Protein AF-A0A9P0H075-F1 (afdb_monomer)

Radius of gyration: 16.38 Å; Cα contacts (8 Å, |Δi|>4): 91; chains: 1; bounding box: 52×28×56 Å

pLDDT: mean 77.34, std 14.98, range [38.88, 90.94]

Nearest PDB structures (foldseek):
  2kmd-assembly1_A  TM=8.744E-01  e=1.069E-08  Mus musculus
  2jv3-assembly1_A  TM=8.690E-01  e=9.574E-09  Mus musculus
  4mhv-assembly1_A  TM=9.309E-01  e=1.032E-06  Homo sapiens
  1sxd-assembly1_A  TM=9.128E-01  e=1.054E-04  Mus musculus
  1sv0-assembly1_A  TM=9.173E-01  e=1.496E-02  Drosophila melanogaster

Mean predicted aligned error: 9.28 Å

InterPro domains:
  IPR003118 Pointed domain [PF02198] (25-105)
  IPR003118 Pointed domain [PS51433] (22-107)
  IPR003118 Pointed domain [SM00251] (24-107)
  IPR013761 Sterile alpha motif/pointed domain superfamily [G3DSA:1.10.150.50] (11-106)
  IPR013761 Sterile alpha motif/pointed domain superfamily [SSF47769] (4-106)

Organism: Nezara viridula (NCBI:txid85310)

Secondary structure (DSSP, 8-state):
----PPPPPTTHHHHHHHHHHHHHHHHHHHHHHTT--S-GGG--HHHHHHHHHHHHHHHT-TT--GGGG-S-HHHHHHHHHHHHHHHSPTTHHHHHHHHHHHHHHHHHHHHS---

Solvent-accessible surface area (backbone atoms only — not comparable to full-atom values): 6755 Å² total; per-residue (Å²): 138,82,89,78,77,81,77,86,66,88,62,61,64,64,57,50,56,53,48,49,56,57,45,51,62,52,46,56,53,50,27,61,75,68,69,41,66,74,42,46,58,73,24,45,41,67,47,38,42,50,52,50,54,48,48,28,66,73,70,63,43,86,78,66,57,58,75,74,52,70,41,35,21,42,55,60,65,69,52,40,70,69,59,48,36,72,63,33,54,86,76,56,23,57,56,54,48,52,53,52,51,50,36,48,52,55,51,62,60,63,69,77,58,78,134

Sequence (115 aa):
MPAQVPPLTPGTNKKMTEALKASFASWEKEQIKLNIVKDPREWNETAVEHWLSWAIREFSLEGVKLQQFCMRGKDICAMGKEAFLARAPPFMGDILWEHLEILQKGVEYTDCYPP

Foldseek 3Di:
DDDDDDDDDPCPVVVLVVLLVVLLVVVVVVCVVVVNDLQLLQAALVNLLVLVVSLCVSVVQVFQDSVLSSGRSVCVVVCDLVSQPVSGDPPSSVSSVVSNVVSNVVVVVVVPDDD

Structure (mmCIF, N/CA/C/O backbone):
data_AF-A0A9P0H075-F1
#
_entry.id   AF-A0A9P0H075-F1
#
loop_
_atom_site.group_PDB
_atom_site.id
_atom_site.type_symbol
_atom_site.label_atom_id
_atom_site.label_alt_id
_atom_site.label_comp_id
_atom_site.label_asym_id
_atom_site.label_entity_id
_atom_site.label_seq_id
_atom_site.pdbx_PDB_ins_code
_atom_site.Cartn_x
_atom_site.Cartn_y
_atom_site.Cartn_z
_atom_site.occupancy
_atom_site.B_iso_or_equiv
_atom_site.auth_seq_id
_atom_site.auth_comp_id
_atom_site.auth_asym_id
_atom_site.auth_atom_id
_atom_site.pdbx_PDB_model_num
ATOM 1 N N . MET A 1 1 ? 40.458 -8.612 -28.179 1.00 47.50 1 MET A N 1
ATOM 2 C CA . MET A 1 1 ? 39.765 -7.726 -27.220 1.00 47.50 1 MET A CA 1
ATOM 3 C C . MET A 1 1 ? 38.364 -8.278 -26.995 1.00 47.50 1 MET A C 1
ATOM 5 O O . MET A 1 1 ? 37.655 -8.382 -27.988 1.00 47.50 1 MET A O 1
ATOM 9 N N . PRO A 1 2 ? 37.955 -8.661 -25.775 1.00 44.69 2 PRO A N 1
ATOM 10 C CA . PRO A 1 2 ? 36.543 -8.840 -25.464 1.00 44.69 2 PRO A CA 1
ATOM 11 C C . PRO A 1 2 ? 36.040 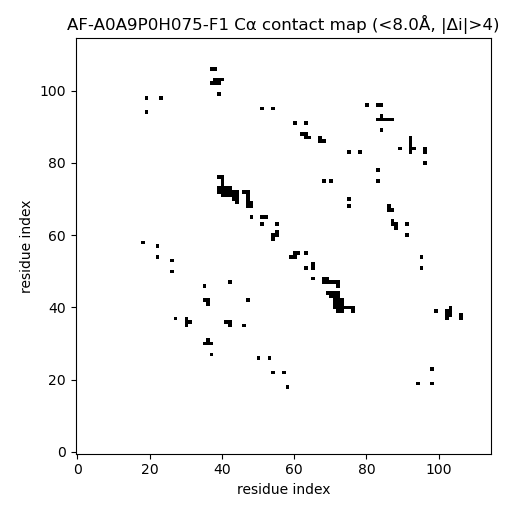-7.687 -24.581 1.00 44.69 2 PRO A C 1
ATOM 13 O O . PRO A 1 2 ? 36.676 -7.316 -23.597 1.00 44.69 2 PRO A O 1
ATOM 16 N N . ALA A 1 3 ? 34.909 -7.100 -24.972 1.00 46.62 3 ALA A N 1
ATOM 17 C CA . ALA A 1 3 ? 34.223 -6.044 -24.241 1.00 46.62 3 ALA A CA 1
ATOM 18 C C . ALA A 1 3 ? 33.582 -6.621 -22.969 1.00 46.62 3 ALA A C 1
ATOM 20 O O . ALA A 1 3 ? 32.671 -7.445 -23.035 1.00 46.62 3 ALA A O 1
ATOM 21 N N . GLN A 1 4 ? 34.087 -6.198 -21.812 1.00 38.88 4 GLN A N 1
ATOM 22 C CA . GLN A 1 4 ? 33.543 -6.523 -20.500 1.00 38.88 4 GLN A CA 1
ATOM 23 C C . GLN A 1 4 ? 32.370 -5.580 -20.214 1.00 38.88 4 GLN A C 1
ATOM 25 O O . GLN A 1 4 ? 32.557 -4.379 -20.028 1.00 38.88 4 GLN A O 1
ATOM 30 N N . VAL A 1 5 ? 31.152 -6.119 -20.215 1.00 56.59 5 VAL A N 1
ATOM 31 C CA . VAL A 1 5 ? 29.970 -5.405 -19.717 1.00 56.59 5 VAL A CA 1
ATOM 32 C C . VAL A 1 5 ? 30.113 -5.188 -18.198 1.00 56.59 5 VAL A C 1
ATOM 34 O O . VAL A 1 5 ? 30.575 -6.105 -17.511 1.00 56.59 5 VAL A O 1
ATOM 37 N N . PRO A 1 6 ? 29.779 -4.005 -17.642 1.00 47.03 6 PRO A N 1
ATOM 38 C CA . PRO A 1 6 ? 29.944 -3.749 -16.212 1.00 47.03 6 PRO A CA 1
ATOM 39 C C . PRO A 1 6 ? 29.029 -4.658 -15.371 1.00 47.03 6 PRO A C 1
ATOM 41 O O . PRO A 1 6 ? 27.873 -4.862 -15.748 1.00 47.03 6 PRO A O 1
ATOM 44 N N . PRO A 1 7 ? 29.496 -5.186 -14.225 1.00 50.22 7 PRO A N 1
ATOM 45 C CA . PRO A 1 7 ? 28.657 -5.963 -13.321 1.00 50.22 7 PRO A CA 1
ATOM 46 C C . PRO A 1 7 ? 27.586 -5.065 -12.687 1.00 50.22 7 PRO A C 1
ATOM 48 O O . PRO A 1 7 ? 27.889 -3.984 -12.180 1.00 50.22 7 PRO A O 1
ATOM 51 N N . LEU A 1 8 ? 26.332 -5.527 -12.703 1.00 45.28 8 LEU A N 1
ATOM 52 C CA . LEU A 1 8 ? 25.232 -4.933 -11.941 1.00 45.28 8 LEU A CA 1
ATOM 53 C C . LEU A 1 8 ? 25.664 -4.848 -10.469 1.00 45.28 8 LEU A C 1
ATOM 55 O O . LEU A 1 8 ? 26.010 -5.848 -9.842 1.00 45.28 8 LEU A O 1
ATOM 59 N N . THR A 1 9 ? 25.734 -3.631 -9.944 1.00 46.72 9 THR A N 1
ATOM 60 C CA . THR A 1 9 ? 26.305 -3.340 -8.631 1.00 46.72 9 THR A CA 1
ATOM 61 C C . THR A 1 9 ? 25.441 -3.928 -7.499 1.00 46.72 9 THR A C 1
ATOM 63 O O . THR A 1 9 ? 24.231 -3.708 -7.478 1.00 46.72 9 THR A O 1
ATOM 66 N N . PRO A 1 10 ? 26.030 -4.589 -6.479 1.00 47.38 10 PRO A N 1
ATOM 67 C CA . PRO A 1 10 ? 25.308 -5.115 -5.305 1.00 47.38 10 PRO A CA 1
ATOM 68 C C . PRO A 1 10 ? 24.651 -4.052 -4.398 1.00 47.38 10 PRO A C 1
ATOM 70 O O . PRO A 1 10 ? 24.079 -4.381 -3.361 1.00 47.38 10 PRO A O 1
ATOM 73 N N . GLY A 1 11 ? 24.764 -2.763 -4.736 1.00 43.56 11 GLY A N 1
ATOM 74 C CA . GLY A 1 11 ? 24.319 -1.644 -3.900 1.00 43.56 11 GLY A CA 1
ATOM 75 C C . GLY A 1 11 ? 22.829 -1.305 -4.006 1.00 43.56 11 GLY A C 1
ATOM 76 O O . GLY A 1 11 ? 22.326 -0.556 -3.166 1.00 43.56 11 GLY A O 1
ATOM 77 N N . THR A 1 12 ? 22.121 -1.841 -5.005 1.00 52.06 12 THR A N 1
ATOM 78 C CA . THR A 1 12 ? 20.723 -1.482 -5.304 1.00 52.06 12 THR A CA 1
ATOM 79 C C . THR A 1 12 ? 19.772 -1.843 -4.160 1.00 52.06 12 THR A C 1
ATOM 81 O O . THR A 1 12 ? 18.925 -1.032 -3.793 1.00 52.06 12 THR A O 1
ATOM 84 N N . ASN A 1 13 ? 19.987 -2.985 -3.496 1.00 54.03 13 ASN A N 1
ATOM 85 C CA . ASN A 1 13 ? 19.094 -3.460 -2.432 1.00 54.03 13 ASN A CA 1
ATOM 86 C C . ASN A 1 13 ? 19.111 -2.561 -1.184 1.00 54.03 13 ASN A C 1
ATOM 88 O O . ASN A 1 13 ? 18.075 -2.323 -0.576 1.00 54.03 13 ASN A O 1
ATOM 92 N N . LYS A 1 14 ? 20.269 -2.004 -0.805 1.00 53.75 14 LYS A N 1
ATOM 93 C CA . LYS A 1 14 ? 20.397 -1.249 0.454 1.00 53.75 14 LYS A CA 1
ATOM 94 C C . LYS A 1 14 ? 19.791 0.159 0.372 1.00 53.75 14 LYS A C 1
ATOM 96 O O . LYS A 1 14 ? 19.238 0.643 1.353 1.00 53.75 14 LYS A O 1
ATOM 101 N N . LYS A 1 15 ? 19.869 0.811 -0.796 1.00 57.81 15 LYS A N 1
ATOM 102 C CA . LYS A 1 15 ? 19.208 2.110 -1.030 1.00 57.81 15 LYS A CA 1
ATOM 103 C C . LYS A 1 15 ? 17.688 1.967 -1.132 1.00 57.81 15 LYS A C 1
ATOM 105 O O . LYS A 1 15 ? 16.966 2.835 -0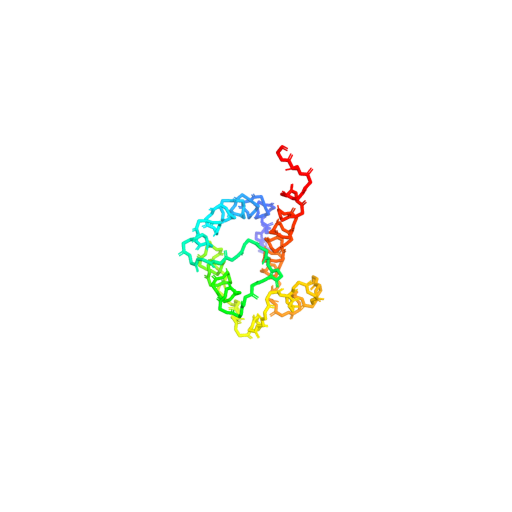.658 1.00 57.81 15 LYS A O 1
ATOM 110 N N . MET A 1 16 ? 17.225 0.857 -1.699 1.00 62.62 16 MET A N 1
ATOM 111 C CA . MET A 1 16 ? 15.809 0.521 -1.832 1.00 62.62 16 MET A CA 1
ATOM 112 C C . MET A 1 16 ? 15.128 0.345 -0.466 1.00 62.62 16 MET A C 1
ATOM 114 O O . MET A 1 16 ? 14.072 0.927 -0.246 1.00 62.62 16 MET A O 1
ATOM 118 N N . THR A 1 17 ? 15.761 -0.350 0.487 1.00 62.31 17 THR A N 1
ATOM 119 C CA . THR A 1 17 ? 15.217 -0.520 1.850 1.00 62.31 17 THR A CA 1
ATOM 120 C C . THR A 1 17 ? 15.109 0.794 2.633 1.00 62.31 17 THR A C 1
ATOM 122 O O . THR A 1 17 ? 14.155 0.997 3.378 1.00 62.31 17 THR A O 1
ATOM 125 N N . GLU A 1 18 ? 16.074 1.704 2.486 1.00 68.25 18 GLU A N 1
ATOM 126 C CA . GLU A 1 18 ? 16.023 3.004 3.172 1.00 68.25 18 GLU A CA 1
ATOM 127 C C . GLU A 1 18 ? 14.963 3.927 2.564 1.00 68.25 18 GLU A C 1
ATOM 129 O O . GLU A 1 18 ? 14.232 4.585 3.305 1.00 68.25 18 GLU A O 1
ATOM 134 N N . ALA A 1 19 ? 14.824 3.919 1.233 1.00 69.12 19 ALA A N 1
ATOM 135 C CA . ALA A 1 19 ? 13.721 4.598 0.564 1.00 69.12 19 ALA A CA 1
ATOM 136 C C . ALA A 1 19 ? 12.378 4.048 1.059 1.00 69.12 19 ALA A C 1
ATOM 138 O O . ALA A 1 19 ? 11.547 4.828 1.495 1.00 69.12 19 ALA A O 1
ATOM 139 N N . LEU A 1 20 ? 12.214 2.721 1.124 1.00 73.12 20 LEU A N 1
ATOM 140 C CA . LEU A 1 20 ? 11.011 2.064 1.648 1.00 73.12 20 LEU A CA 1
ATOM 141 C C . LEU A 1 20 ? 10.604 2.589 3.028 1.00 73.12 20 LEU A C 1
ATOM 143 O O . LEU A 1 20 ? 9.475 3.042 3.195 1.00 73.12 20 LEU A O 1
ATOM 147 N N . LYS A 1 21 ? 11.531 2.630 3.991 1.00 72.81 21 LYS A N 1
ATOM 148 C CA . LYS A 1 21 ? 11.247 3.163 5.335 1.00 72.81 21 LYS A CA 1
ATOM 149 C C . LYS A 1 21 ? 10.823 4.630 5.325 1.00 72.81 21 LYS A C 1
ATOM 151 O O . LYS A 1 21 ? 9.878 4.996 6.022 1.00 72.81 21 LYS A O 1
ATOM 156 N N . ALA A 1 22 ? 11.528 5.473 4.571 1.00 77.75 22 ALA A N 1
ATOM 157 C CA . ALA A 1 22 ? 11.197 6.893 4.474 1.00 77.75 22 ALA A CA 1
ATOM 158 C C . ALA A 1 22 ? 9.815 7.093 3.838 1.00 77.75 22 ALA A C 1
ATOM 160 O O . ALA A 1 22 ? 9.006 7.899 4.303 1.00 77.75 22 ALA A O 1
ATOM 161 N N . SER A 1 23 ? 9.530 6.296 2.817 1.00 76.12 23 SER A N 1
ATOM 162 C CA . SER A 1 23 ? 8.261 6.271 2.121 1.00 76.12 23 SER A CA 1
ATOM 163 C C . SER A 1 23 ? 7.131 5.797 3.050 1.00 76.12 23 SER A C 1
ATOM 165 O O . SER A 1 23 ? 6.088 6.436 3.084 1.00 76.12 23 SER A O 1
ATOM 167 N N . PHE A 1 24 ? 7.315 4.792 3.911 1.00 81.56 24 PHE A N 1
ATOM 168 C CA . PHE A 1 24 ? 6.265 4.380 4.864 1.00 81.56 24 PHE A CA 1
ATOM 169 C C . PHE A 1 24 ? 5.788 5.535 5.758 1.00 81.56 24 PHE A C 1
ATOM 171 O O . PHE A 1 24 ? 4.586 5.761 5.886 1.00 81.56 24 PHE A O 1
ATOM 178 N N . ALA A 1 25 ? 6.715 6.351 6.268 1.00 81.62 25 ALA A N 1
ATOM 179 C CA . ALA A 1 25 ? 6.370 7.541 7.050 1.00 81.62 25 ALA A CA 1
ATOM 180 C C . ALA A 1 25 ? 5.669 8.637 6.218 1.00 81.62 25 ALA A C 1
ATOM 182 O O . ALA A 1 25 ? 4.873 9.419 6.745 1.00 81.62 25 ALA A O 1
ATOM 183 N N . SER A 1 26 ? 5.977 8.723 4.920 1.00 87.19 26 SER A N 1
ATOM 184 C CA . SER A 1 26 ? 5.302 9.618 3.969 1.00 87.19 26 SER A CA 1
ATOM 185 C C . SER A 1 26 ? 3.860 9.158 3.717 1.00 87.19 26 SER A C 1
ATOM 187 O O . SER A 1 26 ? 2.931 9.966 3.796 1.00 87.19 26 SER A O 1
ATOM 189 N N . TRP A 1 27 ? 3.655 7.852 3.524 1.00 87.88 27 TRP A N 1
ATOM 190 C CA . TRP A 1 27 ? 2.335 7.251 3.345 1.00 87.88 27 TRP A CA 1
ATOM 191 C C . TRP A 1 27 ? 1.444 7.420 4.571 1.00 87.88 27 TRP A C 1
ATOM 193 O O . TRP A 1 27 ? 0.318 7.876 4.409 1.00 87.88 27 TRP A O 1
ATOM 203 N N . GLU A 1 28 ? 1.938 7.174 5.790 1.00 85.69 28 GLU A N 1
ATOM 204 C CA . GLU A 1 28 ? 1.144 7.361 7.017 1.00 85.69 28 GLU A CA 1
ATOM 205 C C . GLU A 1 28 ? 0.536 8.770 7.120 1.00 85.69 28 GLU A C 1
ATOM 207 O O . GLU A 1 28 ? -0.620 8.936 7.519 1.00 85.69 28 GLU A O 1
ATOM 212 N N . LYS A 1 29 ? 1.286 9.804 6.718 1.00 86.88 29 LYS A N 1
ATOM 213 C CA . LYS A 1 29 ? 0.785 11.187 6.698 1.00 86.88 29 LYS A CA 1
ATOM 214 C C . LYS A 1 29 ? -0.309 11.382 5.654 1.00 86.88 29 LYS A C 1
ATOM 216 O O . LYS A 1 29 ? -1.313 12.037 5.937 1.00 86.88 29 LYS A O 1
ATOM 221 N N . GLU A 1 30 ? -0.114 10.839 4.455 1.00 87.88 30 GLU A N 1
ATOM 222 C CA . GLU A 1 30 ? -1.099 10.944 3.378 1.00 87.88 30 GLU A CA 1
ATOM 223 C C . GLU A 1 30 ? -2.362 10.129 3.704 1.00 87.88 30 GLU A C 1
ATOM 225 O O . GLU A 1 30 ? -3.465 10.610 3.461 1.00 87.88 30 GLU A O 1
ATOM 230 N N . GLN A 1 31 ? -2.230 8.969 4.355 1.00 87.31 31 GLN A N 1
ATOM 231 C CA . GLN A 1 31 ? -3.356 8.174 4.851 1.00 87.31 31 GLN A CA 1
ATOM 232 C C . GLN A 1 31 ? -4.228 8.977 5.811 1.00 87.31 31 GLN A C 1
ATOM 234 O O . GLN A 1 31 ? -5.435 9.070 5.603 1.00 87.31 31 GLN A O 1
ATOM 239 N N . ILE A 1 32 ? -3.625 9.610 6.823 1.00 87.06 32 ILE A N 1
ATOM 240 C CA . ILE A 1 32 ? -4.357 10.438 7.793 1.00 87.06 32 ILE A CA 1
ATOM 241 C C . ILE A 1 32 ? -5.063 11.595 7.079 1.00 87.06 32 ILE A C 1
ATOM 243 O O . ILE A 1 32 ? -6.236 11.866 7.327 1.00 87.06 32 ILE A O 1
ATOM 247 N N . LYS A 1 33 ? -4.369 12.261 6.154 1.00 88.88 33 LYS A N 1
ATOM 248 C CA . LYS A 1 33 ? -4.908 13.399 5.401 1.00 88.88 33 LYS A CA 1
ATOM 249 C C . LYS A 1 33 ? -6.055 13.009 4.462 1.00 88.88 33 LYS A C 1
ATOM 251 O O . LYS A 1 33 ? -6.995 13.785 4.299 1.00 88.88 33 LYS A O 1
ATOM 256 N N . LEU A 1 34 ? -5.988 11.823 3.860 1.00 86.44 34 LEU A N 1
ATOM 257 C CA . LEU A 1 34 ? -7.011 11.275 2.966 1.00 86.44 34 LEU A CA 1
ATOM 258 C C . LEU A 1 34 ? -8.106 10.491 3.712 1.00 86.44 34 LEU A C 1
ATOM 260 O O . LEU A 1 34 ? -9.012 9.975 3.065 1.00 86.44 34 LEU A O 1
ATOM 264 N N . ASN A 1 35 ? -8.055 10.417 5.050 1.00 87.19 35 ASN A N 1
ATOM 265 C CA . ASN A 1 35 ? -8.932 9.577 5.879 1.00 87.19 35 ASN A CA 1
ATOM 266 C C . ASN A 1 35 ? -8.929 8.095 5.456 1.00 87.19 35 ASN A C 1
ATOM 268 O O . ASN A 1 35 ? -9.948 7.407 5.517 1.00 87.19 35 ASN A O 1
ATOM 272 N N . ILE A 1 36 ? -7.773 7.597 5.020 1.00 88.81 36 ILE A N 1
ATOM 273 C CA . ILE A 1 36 ? -7.559 6.183 4.732 1.00 88.81 36 ILE A CA 1
ATOM 274 C C . ILE A 1 36 ? -7.230 5.482 6.049 1.00 88.81 36 ILE A C 1
ATOM 276 O O . ILE 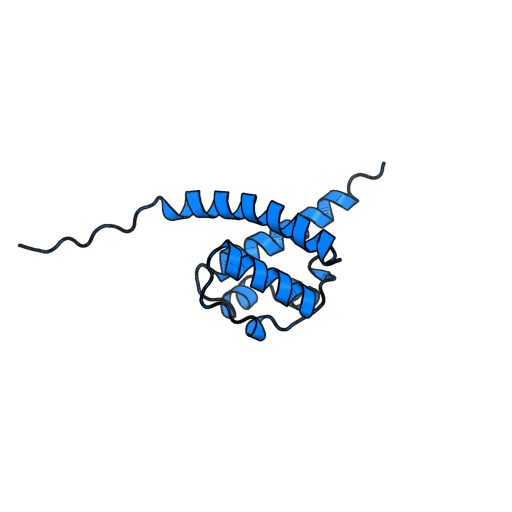A 1 36 ? -6.308 5.867 6.769 1.00 88.81 36 ILE A O 1
ATOM 280 N N . VAL A 1 37 ? -7.994 4.440 6.354 1.00 87.69 37 VAL A N 1
ATOM 281 C CA . VAL A 1 37 ? -7.790 3.585 7.526 1.00 87.69 37 VAL A CA 1
ATOM 282 C C . VAL A 1 37 ? -6.396 2.953 7.517 1.00 87.69 37 VAL A C 1
ATOM 284 O O . VAL A 1 37 ? -5.831 2.651 6.465 1.00 87.69 37 VAL A O 1
ATOM 287 N N . LYS A 1 38 ? -5.811 2.766 8.704 1.00 83.44 38 LYS A N 1
ATOM 288 C CA . LYS A 1 38 ? -4.483 2.146 8.819 1.00 83.44 38 LYS A CA 1
ATOM 289 C C . LYS A 1 38 ? -4.503 0.676 8.416 1.00 83.44 38 LYS A C 1
ATOM 291 O O . LYS A 1 38 ? -3.506 0.203 7.879 1.00 83.44 38 LYS A O 1
ATOM 296 N N . ASP A 1 39 ? -5.628 -0.005 8.639 1.00 86.38 39 ASP A N 1
ATOM 297 C CA . ASP A 1 39 ? -5.783 -1.406 8.275 1.00 86.38 39 ASP A CA 1
ATOM 298 C C . ASP A 1 39 ? -5.971 -1.570 6.762 1.00 86.38 39 ASP A C 1
ATOM 300 O O . ASP A 1 39 ? -7.009 -1.170 6.224 1.00 86.38 39 ASP A O 1
ATOM 304 N N . PRO A 1 40 ? -5.010 -2.190 6.050 1.00 87.12 40 PRO A N 1
ATOM 305 C CA . PRO A 1 40 ? -5.167 -2.461 4.633 1.00 87.12 40 PRO A CA 1
ATOM 306 C C . PRO A 1 40 ? -6.356 -3.372 4.332 1.00 87.12 40 PRO A C 1
ATOM 308 O O . PRO A 1 40 ? -6.880 -3.313 3.229 1.00 87.12 40 PRO A O 1
ATOM 311 N N . ARG A 1 41 ? -6.856 -4.173 5.278 1.00 87.19 41 ARG A N 1
ATOM 312 C CA . ARG A 1 41 ? -8.074 -4.982 5.084 1.00 87.19 41 ARG A CA 1
ATOM 313 C C . ARG A 1 41 ? -9.322 -4.115 4.941 1.00 87.19 41 ARG A C 1
ATOM 315 O O . ARG A 1 41 ? -10.253 -4.492 4.233 1.00 87.19 41 ARG A O 1
ATOM 322 N N . GLU A 1 42 ? -9.330 -2.946 5.567 1.00 88.56 42 GLU A N 1
ATOM 323 C CA . GLU A 1 42 ? -10.447 -2.006 5.527 1.00 88.56 42 GLU A CA 1
ATOM 324 C C . GLU A 1 42 ? -10.347 -1.001 4.369 1.00 88.56 42 GLU A C 1
ATOM 326 O O . GLU A 1 42 ? -11.246 -0.181 4.174 1.00 88.56 42 GLU A O 1
ATOM 331 N N . TRP A 1 43 ? -9.290 -1.062 3.550 1.00 90.94 43 TRP A N 1
ATOM 332 C CA . TRP A 1 43 ? -9.176 -0.174 2.396 1.00 90.94 43 TRP A CA 1
ATOM 333 C C . TRP A 1 43 ? -10.277 -0.447 1.370 1.00 90.94 43 TRP A C 1
ATOM 335 O O . TRP A 1 43 ? -10.551 -1.585 0.979 1.00 90.94 43 TRP A O 1
ATOM 345 N N . ASN A 1 44 ? -10.879 0.631 0.882 1.00 90.56 44 ASN A N 1
ATOM 346 C CA . ASN A 1 44 ? -11.721 0.604 -0.306 1.00 90.56 44 ASN A CA 1
ATOM 347 C C . ASN A 1 44 ? -10.856 0.670 -1.582 1.00 90.56 44 ASN A C 1
ATOM 349 O O . ASN A 1 44 ? -9.639 0.837 -1.515 1.00 90.56 44 ASN A O 1
ATOM 353 N N . GLU A 1 45 ? -11.488 0.526 -2.747 1.00 90.62 45 GLU A N 1
ATOM 354 C CA . GLU A 1 45 ? -10.805 0.578 -4.050 1.00 90.62 45 GLU A CA 1
ATOM 355 C C . GLU A 1 45 ? -10.015 1.886 -4.215 1.00 90.62 45 GLU A C 1
ATOM 357 O O . GLU A 1 45 ? -8.838 1.863 -4.557 1.00 90.62 45 GLU A O 1
ATOM 362 N N . THR A 1 46 ? -10.605 3.018 -3.829 1.00 90.50 46 THR A N 1
ATOM 363 C CA . THR A 1 46 ? -9.961 4.335 -3.908 1.00 90.50 46 THR A CA 1
ATOM 364 C C . THR A 1 46 ? -8.743 4.466 -2.985 1.00 90.50 46 THR A C 1
ATOM 366 O O . THR A 1 46 ? -7.739 5.062 -3.363 1.00 90.50 46 THR A O 1
ATOM 369 N N . ALA A 1 47 ? -8.785 3.900 -1.778 1.00 90.50 47 ALA A N 1
ATOM 370 C CA . ALA A 1 47 ? -7.667 3.901 -0.835 1.00 90.50 47 ALA A CA 1
ATOM 371 C C . ALA A 1 47 ? -6.494 3.070 -1.361 1.00 90.50 47 ALA A C 1
ATOM 373 O O . ALA A 1 47 ? -5.344 3.501 -1.272 1.00 90.50 47 ALA A O 1
ATOM 374 N N . VAL A 1 48 ? -6.794 1.915 -1.959 1.00 90.00 48 VAL A N 1
ATOM 375 C CA . VAL A 1 48 ? -5.809 1.090 -2.664 1.00 90.00 48 VAL A CA 1
ATOM 376 C C . VAL A 1 48 ? -5.199 1.870 -3.829 1.00 90.00 48 VAL A C 1
ATOM 378 O O . VAL A 1 48 ? -3.976 1.926 -3.955 1.00 90.00 48 VAL A O 1
ATOM 381 N N . GLU A 1 49 ? -6.017 2.524 -4.653 1.00 90.25 49 GLU A N 1
ATOM 382 C CA . GLU A 1 49 ? -5.534 3.356 -5.757 1.00 90.25 49 GLU A CA 1
ATOM 383 C C . GLU A 1 49 ? -4.645 4.505 -5.266 1.00 90.25 49 GLU A C 1
ATOM 385 O O . GLU A 1 49 ? -3.595 4.761 -5.855 1.00 90.25 49 GLU A O 1
ATOM 390 N N . HIS A 1 50 ? -5.012 5.169 -4.168 1.00 90.44 50 HIS A N 1
ATOM 391 C CA . HIS A 1 50 ? -4.190 6.209 -3.553 1.00 90.44 50 HIS A CA 1
ATOM 392 C C . HIS A 1 50 ? -2.856 5.667 -3.047 1.00 90.44 50 HIS A C 1
ATOM 394 O O . HIS A 1 50 ? -1.824 6.289 -3.303 1.00 90.44 50 HIS A O 1
ATOM 400 N N . TRP A 1 51 ? -2.858 4.506 -2.390 1.00 89.75 51 TRP A N 1
ATOM 401 C CA . TRP A 1 51 ? -1.644 3.838 -1.924 1.00 89.75 51 TRP A CA 1
ATOM 402 C C . TRP A 1 51 ? -0.705 3.503 -3.071 1.00 89.75 51 TRP A C 1
ATOM 404 O O . TRP A 1 51 ? 0.474 3.859 -3.039 1.00 89.75 51 TRP A O 1
ATOM 414 N N . LEU A 1 52 ? -1.231 2.877 -4.119 1.00 88.56 52 LEU A N 1
ATOM 415 C CA . LEU A 1 52 ? -0.449 2.553 -5.300 1.00 88.56 52 LEU A CA 1
ATOM 416 C C . LEU A 1 52 ? 0.022 3.807 -6.030 1.00 88.56 52 LEU A C 1
ATOM 418 O O . LEU A 1 52 ? 1.181 3.868 -6.420 1.00 88.56 52 LEU A O 1
ATOM 422 N N . SER A 1 53 ? -0.829 4.818 -6.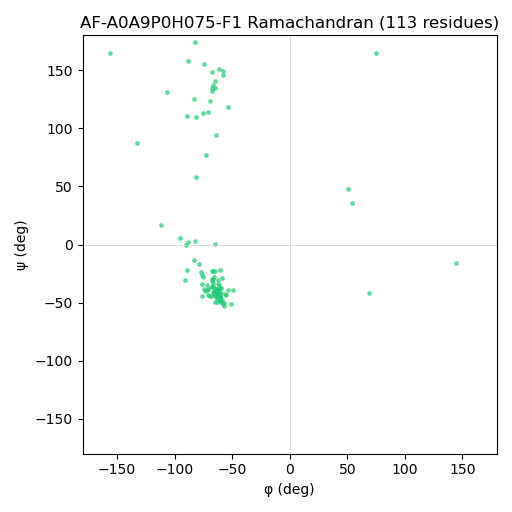206 1.00 88.94 53 SER A N 1
ATOM 423 C CA . SER A 1 53 ? -0.442 6.065 -6.871 1.00 88.94 53 SER A CA 1
ATOM 424 C C . SER A 1 53 ? 0.658 6.786 -6.099 1.00 88.94 53 SER A C 1
ATOM 426 O O . SER A 1 53 ? 1.575 7.331 -6.717 1.00 88.94 53 SER A O 1
ATOM 428 N N . TRP A 1 54 ? 0.577 6.782 -4.770 1.00 89.06 54 TRP A N 1
ATOM 429 C CA . TRP A 1 54 ? 1.624 7.300 -3.906 1.00 89.06 54 TRP A CA 1
ATOM 430 C C . TRP A 1 54 ? 2.911 6.480 -4.074 1.00 89.06 54 TRP A C 1
ATOM 432 O O . TRP A 1 54 ? 3.950 7.062 -4.374 1.00 89.06 54 TRP A O 1
ATOM 442 N N . ALA A 1 55 ? 2.842 5.148 -4.010 1.00 86.06 55 ALA A N 1
ATOM 443 C CA . ALA A 1 55 ? 4.007 4.276 -4.155 1.00 86.06 55 ALA A CA 1
ATOM 444 C C . ALA A 1 55 ? 4.662 4.409 -5.542 1.00 86.06 55 ALA A C 1
ATOM 446 O O . ALA A 1 55 ? 5.884 4.454 -5.653 1.00 86.06 55 ALA A O 1
ATOM 447 N N . ILE A 1 56 ? 3.866 4.545 -6.604 1.00 84.69 56 ILE A N 1
ATOM 448 C CA . ILE A 1 56 ? 4.358 4.802 -7.960 1.00 84.69 56 ILE A CA 1
ATOM 449 C C . ILE A 1 56 ? 5.135 6.112 -8.013 1.00 84.69 56 ILE A C 1
ATOM 451 O O . ILE A 1 56 ? 6.217 6.147 -8.593 1.00 84.69 56 ILE A O 1
ATOM 455 N N . ARG A 1 57 ? 4.614 7.176 -7.399 1.00 84.50 57 ARG A N 1
ATOM 456 C CA . ARG A 1 57 ? 5.269 8.487 -7.405 1.00 84.50 57 ARG A CA 1
ATOM 457 C C . ARG A 1 57 ? 6.531 8.501 -6.544 1.00 84.50 57 ARG A C 1
ATOM 459 O O . ARG A 1 57 ? 7.523 9.107 -6.928 1.00 84.50 57 ARG A O 1
ATOM 466 N N . GLU A 1 58 ? 6.488 7.823 -5.406 1.00 83.56 58 GLU A N 1
ATOM 467 C CA . GLU A 1 58 ? 7.557 7.820 -4.412 1.00 83.56 58 GLU A CA 1
ATOM 468 C C . GLU A 1 58 ? 8.738 6.934 -4.836 1.00 83.56 58 GLU A C 1
ATOM 470 O O . GLU A 1 58 ? 9.892 7.351 -4.769 1.00 83.56 58 GLU A O 1
ATOM 475 N N . PHE A 1 59 ? 8.458 5.733 -5.347 1.00 77.75 59 PHE A N 1
ATOM 476 C CA . PHE A 1 59 ? 9.484 4.792 -5.804 1.00 77.75 59 PHE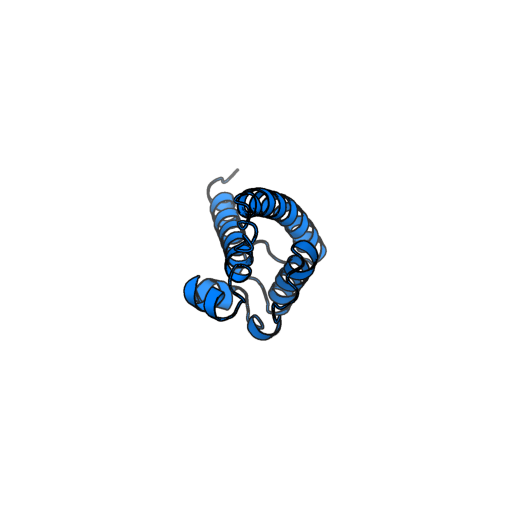 A CA 1
ATOM 477 C C . PHE A 1 59 ? 9.750 4.874 -7.315 1.00 77.75 59 PHE A C 1
ATOM 479 O O . PHE A 1 59 ? 10.510 4.063 -7.841 1.00 77.75 59 PHE A O 1
ATOM 486 N N . SER A 1 60 ? 9.138 5.837 -8.017 1.00 79.12 60 SER A N 1
ATOM 487 C CA . SER A 1 60 ? 9.192 5.961 -9.485 1.00 79.12 60 SER A CA 1
ATOM 488 C C . SER A 1 60 ? 8.831 4.645 -10.193 1.00 79.12 60 SER A C 1
ATOM 490 O O . SER A 1 60 ? 9.540 4.180 -11.085 1.00 79.12 60 SER A O 1
ATOM 492 N N . LEU A 1 61 ? 7.729 4.011 -9.772 1.00 77.44 61 LEU A N 1
ATOM 493 C CA . LEU A 1 61 ? 7.268 2.718 -10.296 1.00 77.44 61 LEU A CA 1
ATOM 494 C C . LEU A 1 61 ? 6.501 2.881 -11.615 1.00 77.44 61 LEU A C 1
ATOM 496 O O . LEU A 1 61 ? 5.326 2.516 -11.732 1.00 77.44 61 LEU A O 1
ATOM 500 N N . GLU A 1 62 ? 7.161 3.463 -12.611 1.00 71.88 62 GLU A N 1
ATOM 501 C CA . GLU A 1 62 ? 6.610 3.678 -13.947 1.00 71.88 62 GLU A CA 1
ATOM 502 C C . GLU A 1 62 ? 6.337 2.320 -14.618 1.00 71.88 62 GLU A C 1
ATOM 504 O O . GLU A 1 62 ? 7.225 1.678 -15.173 1.00 71.88 62 GLU A O 1
ATOM 509 N N . GLY A 1 63 ? 5.098 1.830 -14.500 1.00 71.75 63 GLY A N 1
ATOM 510 C CA . GLY A 1 63 ? 4.694 0.524 -15.029 1.00 71.75 63 GLY A CA 1
ATOM 511 C C . GLY A 1 63 ? 3.679 -0.238 -14.178 1.00 71.75 63 GLY A C 1
ATOM 512 O O . GLY A 1 63 ? 3.030 -1.149 -14.702 1.00 71.75 63 GLY A O 1
ATOM 513 N N . VAL A 1 64 ? 3.472 0.131 -12.904 1.00 81.31 64 VAL A N 1
ATOM 514 C CA . VAL A 1 64 ? 2.357 -0.448 -12.139 1.00 81.31 64 VAL A CA 1
ATOM 515 C C . VAL A 1 64 ? 1.042 0.069 -12.696 1.00 81.31 64 VAL A C 1
ATOM 517 O O . VAL A 1 64 ? 0.783 1.271 -12.737 1.00 81.31 64 VAL A O 1
ATOM 520 N N . LYS A 1 65 ? 0.168 -0.851 -13.088 1.00 81.44 65 LYS A N 1
ATOM 521 C CA . LYS A 1 65 ? -1.187 -0.510 -13.507 1.00 81.44 65 LYS A CA 1
ATOM 522 C C . LYS A 1 65 ? -2.095 -0.514 -12.285 1.00 81.44 65 LYS A C 1
ATOM 524 O O . LYS A 1 65 ? -2.421 -1.585 -11.785 1.00 81.44 65 LYS A O 1
ATOM 529 N N . LEU A 1 66 ? -2.559 0.663 -11.867 1.00 83.44 66 LEU A N 1
ATOM 530 C CA . LEU A 1 66 ? -3.572 0.824 -10.811 1.00 83.44 66 LEU A CA 1
ATOM 531 C C . LEU A 1 66 ? -4.785 -0.088 -11.044 1.00 83.44 66 LEU A C 1
ATOM 533 O O . LEU A 1 66 ? -5.252 -0.751 -10.127 1.00 83.44 66 LEU A O 1
ATOM 537 N N . GLN A 1 67 ? -5.207 -0.231 -12.305 1.00 83.75 67 GLN A N 1
ATOM 538 C CA . GLN A 1 67 ? -6.300 -1.126 -12.689 1.00 83.75 67 GLN A CA 1
ATOM 539 C C . GLN A 1 67 ? -6.077 -2.603 -12.333 1.00 83.75 67 GLN A C 1
ATOM 541 O O . GLN A 1 67 ? -7.049 -3.306 -12.078 1.00 83.75 67 GLN A O 1
ATOM 546 N N . GLN A 1 68 ? -4.830 -3.088 -12.275 1.00 83.25 68 GLN A N 1
ATOM 547 C CA . GLN A 1 68 ? -4.541 -4.474 -11.864 1.00 83.25 68 GLN A CA 1
ATOM 548 C C . GLN A 1 68 ? -4.869 -4.715 -10.385 1.00 83.25 68 GLN A C 1
ATOM 550 O O . GLN A 1 68 ? -5.102 -5.860 -9.983 1.00 83.25 68 GLN A O 1
ATOM 555 N N . PHE A 1 69 ? -4.897 -3.626 -9.614 1.00 83.75 69 PHE A N 1
ATOM 556 C CA . PHE A 1 69 ? -5.167 -3.555 -8.185 1.00 83.75 69 PHE A CA 1
ATOM 557 C C . PHE A 1 69 ? -6.498 -2.857 -7.886 1.00 83.75 69 PHE A C 1
ATOM 559 O O . PHE A 1 69 ? -6.724 -2.461 -6.750 1.00 83.75 69 PHE A O 1
ATOM 566 N N . CYS A 1 70 ? -7.391 -2.722 -8.874 1.00 84.50 70 CYS A N 1
ATOM 567 C CA . CYS A 1 70 ? -8.738 -2.189 -8.671 1.00 84.50 70 CYS A CA 1
ATOM 568 C C . CYS A 1 70 ? -9.597 -3.223 -7.925 1.00 84.50 70 CYS A C 1
ATOM 570 O O . CYS A 1 70 ? -10.341 -4.005 -8.515 1.00 84.50 70 CYS A O 1
ATOM 572 N N . MET A 1 71 ? -9.368 -3.315 -6.621 1.00 88.88 71 MET A N 1
ATOM 573 C CA . MET A 1 71 ? -10.042 -4.209 -5.690 1.00 88.88 71 MET A CA 1
ATOM 574 C C . MET A 1 71 ? -9.943 -3.613 -4.285 1.00 88.88 71 MET A C 1
ATOM 576 O O . MET A 1 71 ? -9.138 -2.714 -4.037 1.00 88.88 71 MET A O 1
ATOM 580 N N . ARG A 1 72 ? -10.749 -4.104 -3.343 1.00 90.69 72 ARG A N 1
ATOM 581 C CA . ARG A 1 72 ? -10.673 -3.625 -1.958 1.00 90.69 72 ARG A CA 1
ATOM 582 C C . ARG A 1 72 ? -9.441 -4.201 -1.281 1.00 90.69 72 ARG A C 1
ATOM 584 O O . ARG A 1 72 ? -8.963 -5.278 -1.638 1.00 90.69 72 ARG A O 1
ATOM 591 N N . GLY A 1 73 ? -8.947 -3.531 -0.255 1.00 88.38 73 GLY A N 1
ATOM 592 C CA . GLY A 1 73 ? -7.748 -3.994 0.422 1.00 88.38 73 GLY A CA 1
ATOM 593 C C . GLY A 1 73 ? -7.935 -5.315 1.170 1.00 88.38 73 GLY A C 1
ATOM 594 O O . GLY A 1 73 ? -6.983 -6.083 1.262 1.00 88.38 73 GLY A O 1
ATOM 595 N N . LYS A 1 74 ? -9.165 -5.695 1.553 1.00 88.69 74 LYS A N 1
ATOM 596 C CA . LYS A 1 74 ? -9.452 -7.081 1.975 1.00 88.69 74 LYS A CA 1
ATOM 597 C C . LYS A 1 74 ? -9.156 -8.117 0.890 1.00 88.69 74 LYS A C 1
ATOM 599 O O . LYS A 1 74 ? -8.683 -9.200 1.210 1.00 88.69 74 LYS A O 1
ATOM 604 N N . ASP A 1 75 ? -9.426 -7.793 -0.374 1.00 90.75 75 ASP A N 1
ATOM 605 C CA . ASP A 1 75 ? -9.202 -8.693 -1.503 1.00 90.75 75 ASP A CA 1
ATOM 606 C C . ASP A 1 75 ? -7.693 -8.783 -1.782 1.00 90.75 75 ASP A C 1
ATOM 608 O O . ASP A 1 75 ? -7.170 -9.878 -1.969 1.00 90.75 75 ASP A O 1
ATOM 612 N N . ILE A 1 76 ? -6.969 -7.658 -1.684 1.00 88.31 76 ILE A N 1
ATOM 613 C CA . ILE A 1 76 ? -5.495 -7.622 -1.747 1.00 88.31 76 ILE A CA 1
ATOM 614 C C . ILE A 1 76 ? -4.868 -8.449 -0.622 1.00 88.31 76 ILE A C 1
ATOM 616 O O . ILE A 1 76 ? -3.978 -9.262 -0.867 1.00 88.31 76 ILE A O 1
ATOM 620 N N . CYS A 1 77 ? -5.340 -8.259 0.609 1.00 87.25 77 CYS A N 1
ATOM 621 C CA . CYS A 1 77 ? -4.860 -8.974 1.784 1.00 87.25 77 CYS A CA 1
ATOM 622 C C . CYS A 1 77 ? -5.137 -10.483 1.679 1.00 87.25 77 CYS A C 1
ATOM 624 O O . CYS A 1 77 ? -4.291 -11.285 2.068 1.00 87.25 77 CYS A O 1
ATOM 626 N N . ALA A 1 78 ? -6.291 -10.873 1.127 1.00 88.00 78 ALA A N 1
ATOM 627 C CA . ALA A 1 78 ? -6.672 -12.272 0.937 1.00 88.00 78 ALA A CA 1
ATOM 628 C C . ALA A 1 78 ? -5.947 -12.952 -0.238 1.00 88.00 78 ALA A C 1
ATOM 630 O O . ALA A 1 78 ? -5.777 -14.169 -0.229 1.00 88.00 78 ALA A O 1
ATOM 631 N N . MET A 1 79 ? -5.520 -12.187 -1.246 1.00 86.88 79 MET A N 1
ATOM 632 C CA . MET A 1 79 ? -4.879 -12.703 -2.459 1.00 86.88 79 MET A CA 1
ATOM 633 C C . MET A 1 79 ? -3.515 -13.359 -2.194 1.00 86.88 79 MET A C 1
ATOM 635 O O . MET A 1 79 ? -3.125 -14.273 -2.917 1.00 86.88 79 MET A O 1
ATOM 639 N N . GLY A 1 80 ? -2.808 -12.936 -1.144 1.00 85.56 80 GLY A N 1
ATOM 640 C CA . GLY A 1 80 ? -1.489 -13.467 -0.801 1.00 85.56 80 GLY A CA 1
ATOM 641 C C . GLY A 1 80 ? -0.366 -12.965 -1.720 1.00 85.56 80 GLY A C 1
ATOM 642 O O . GLY A 1 80 ? -0.603 -12.424 -2.805 1.00 85.56 80 GLY A O 1
ATOM 643 N N . LYS A 1 81 ? 0.885 -13.159 -1.275 1.00 85.94 81 LYS A N 1
ATOM 644 C CA . LYS A 1 81 ? 2.079 -12.605 -1.932 1.00 85.94 81 LYS A CA 1
ATOM 645 C C . LYS A 1 81 ? 2.185 -13.032 -3.392 1.00 85.94 81 LYS A C 1
ATOM 647 O O . LYS A 1 81 ? 2.357 -12.190 -4.261 1.00 85.94 81 LYS A O 1
ATOM 652 N N . GLU A 1 82 ? 2.066 -14.326 -3.675 1.00 88.50 82 GLU A N 1
ATOM 653 C CA . GLU A 1 82 ? 2.288 -14.867 -5.022 1.00 88.50 82 GLU A CA 1
ATOM 654 C C . GLU A 1 82 ? 1.324 -14.285 -6.060 1.00 88.50 82 GLU A C 1
ATOM 656 O O . GLU A 1 82 ? 1.753 -13.856 -7.131 1.00 88.50 82 GLU A O 1
ATOM 661 N N . ALA A 1 83 ? 0.031 -14.199 -5.741 1.00 88.94 83 ALA A N 1
ATOM 662 C CA . ALA A 1 83 ? -0.952 -13.653 -6.670 1.00 88.94 83 ALA A CA 1
ATOM 663 C C . ALA A 1 83 ? -0.886 -12.118 -6.768 1.00 88.94 83 ALA A C 1
ATOM 665 O O . ALA A 1 83 ? -1.167 -11.568 -7.835 1.00 88.94 83 ALA A O 1
ATOM 666 N N . PHE A 1 84 ? -0.442 -11.425 -5.713 1.00 88.81 84 PHE A N 1
ATOM 667 C CA . PHE A 1 84 ? -0.112 -10.001 -5.784 1.00 88.81 84 PHE A CA 1
ATOM 668 C C . PHE A 1 84 ? 1.087 -9.749 -6.714 1.00 88.81 84 PHE A C 1
ATOM 670 O O . PHE A 1 84 ? 1.013 -8.923 -7.627 1.00 88.81 84 PHE A O 1
ATOM 677 N N . LEU A 1 85 ? 2.174 -10.506 -6.530 1.00 87.44 85 LEU A N 1
ATOM 678 C CA . LEU A 1 85 ? 3.374 -10.434 -7.363 1.00 87.44 85 LEU A CA 1
ATOM 679 C C . LEU A 1 85 ? 3.088 -10.794 -8.822 1.00 87.44 85 LEU A C 1
ATOM 681 O O . LEU A 1 85 ? 3.663 -10.180 -9.709 1.00 87.44 85 LEU A O 1
ATOM 685 N N . ALA A 1 86 ? 2.172 -11.729 -9.088 1.00 87.75 86 ALA A N 1
ATOM 686 C CA . ALA A 1 86 ? 1.762 -12.074 -10.449 1.00 87.75 86 ALA A CA 1
ATOM 687 C C . ALA A 1 86 ? 1.046 -10.920 -11.183 1.00 87.75 86 ALA A C 1
ATOM 689 O O . ALA A 1 86 ? 1.011 -10.897 -12.415 1.00 87.75 86 ALA A O 1
ATOM 690 N N . ARG A 1 87 ? 0.457 -9.966 -10.447 1.00 85.56 87 ARG A N 1
ATOM 691 C CA . ARG A 1 87 ? -0.233 -8.787 -11.005 1.00 85.56 87 ARG A CA 1
ATOM 692 C C . ARG A 1 87 ? 0.684 -7.583 -11.185 1.00 85.56 87 ARG A C 1
ATOM 694 O O . ARG A 1 87 ? 0.433 -6.772 -12.083 1.00 85.56 87 ARG A O 1
ATOM 701 N N . ALA A 1 88 ? 1.699 -7.454 -10.333 1.00 84.69 88 ALA A N 1
ATOM 702 C CA . ALA A 1 88 ? 2.704 -6.399 -10.397 1.00 84.69 88 ALA A CA 1
ATOM 703 C C . ALA A 1 88 ? 3.898 -6.793 -11.287 1.00 84.69 88 ALA A C 1
ATOM 705 O O . ALA A 1 88 ? 4.176 -7.972 -11.488 1.00 84.69 88 ALA A O 1
ATOM 706 N N . PRO A 1 89 ? 4.662 -5.816 -11.798 1.00 81.81 89 PRO A N 1
ATOM 707 C CA . PRO A 1 89 ? 5.958 -6.095 -12.404 1.00 81.81 89 PRO A CA 1
ATOM 708 C C . PRO A 1 89 ? 6.944 -6.726 -11.396 1.00 81.81 89 PRO A C 1
ATOM 710 O O . PRO A 1 89 ? 6.872 -6.429 -10.196 1.00 81.81 89 PRO A O 1
ATOM 713 N N .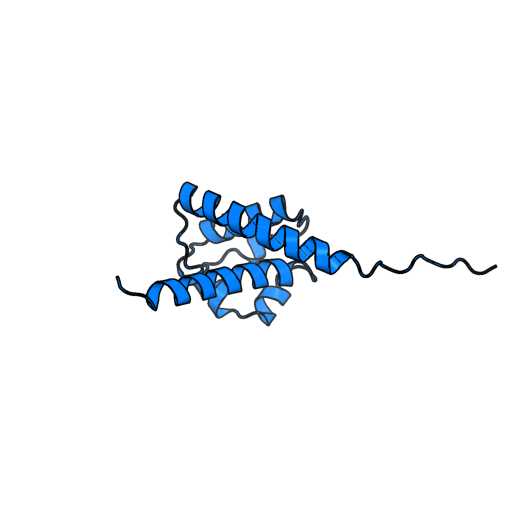 PRO A 1 90 ? 7.899 -7.557 -11.860 1.00 77.31 90 PRO A N 1
ATOM 714 C CA . PRO A 1 90 ? 8.949 -8.114 -11.006 1.00 77.31 90 PRO A CA 1
ATOM 715 C C . PRO A 1 90 ? 9.761 -6.994 -10.339 1.00 77.31 90 PRO A C 1
ATOM 717 O O . PRO A 1 90 ? 9.896 -5.909 -10.905 1.00 77.31 90 PRO A O 1
ATOM 720 N N . PHE A 1 91 ? 10.280 -7.245 -9.131 1.00 76.31 91 PHE A N 1
ATOM 721 C CA . PHE A 1 91 ? 10.900 -6.269 -8.210 1.00 76.31 91 PHE A CA 1
ATOM 722 C C . PHE A 1 91 ? 9.927 -5.258 -7.593 1.00 76.31 91 PHE A C 1
ATOM 724 O O . PHE A 1 91 ? 9.998 -4.967 -6.406 1.00 76.31 91 PHE A O 1
ATOM 731 N N . MET A 1 92 ? 9.000 -4.739 -8.387 1.00 82.19 92 MET A N 1
ATOM 732 C CA . MET A 1 92 ? 8.034 -3.715 -8.001 1.00 82.19 92 MET A CA 1
ATOM 733 C C . MET A 1 92 ? 6.918 -4.272 -7.110 1.00 82.19 92 MET A C 1
ATOM 735 O O . MET A 1 92 ? 6.511 -3.637 -6.138 1.00 82.19 92 MET A O 1
ATOM 739 N N . GLY A 1 93 ? 6.463 -5.491 -7.411 1.00 85.38 93 GLY A N 1
ATOM 740 C CA . GLY A 1 93 ? 5.518 -6.215 -6.569 1.00 85.38 93 GLY A CA 1
ATOM 741 C C . GLY A 1 93 ? 6.059 -6.491 -5.167 1.00 85.38 93 GLY A C 1
ATOM 742 O O . GLY A 1 93 ? 5.301 -6.380 -4.210 1.00 85.38 93 GLY A O 1
ATOM 743 N N . ASP A 1 94 ? 7.353 -6.802 -5.031 1.00 85.69 94 ASP A N 1
ATOM 744 C CA . ASP A 1 94 ? 7.965 -7.082 -3.727 1.00 85.69 94 ASP A CA 1
ATOM 745 C C . ASP A 1 94 ? 7.976 -5.842 -2.828 1.00 85.69 94 ASP A C 1
ATOM 747 O O . ASP A 1 94 ? 7.627 -5.951 -1.659 1.00 85.69 94 ASP A O 1
ATOM 751 N N . ILE A 1 95 ? 8.279 -4.661 -3.383 1.00 85.00 95 ILE A N 1
ATOM 752 C CA . ILE A 1 95 ? 8.227 -3.365 -2.673 1.00 85.00 95 ILE A CA 1
ATOM 753 C C . ILE A 1 95 ? 6.830 -3.118 -2.098 1.00 85.00 95 ILE A C 1
ATOM 755 O O . ILE A 1 95 ? 6.663 -2.817 -0.916 1.00 85.00 95 ILE A O 1
ATOM 759 N N . LEU A 1 96 ? 5.818 -3.219 -2.962 1.00 87.19 96 LEU A N 1
ATOM 760 C CA . LEU A 1 96 ? 4.429 -2.962 -2.601 1.00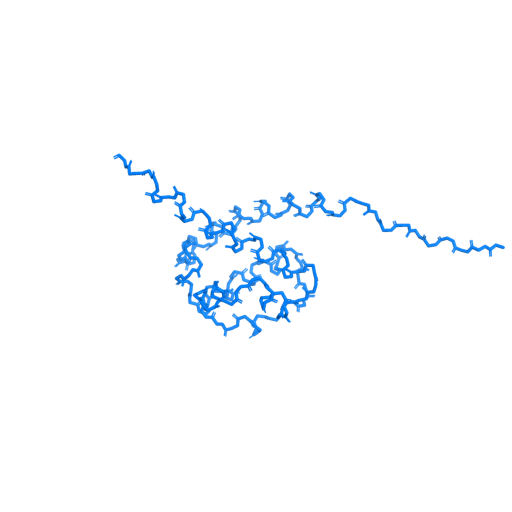 87.19 96 LEU A CA 1
ATOM 761 C C . LEU A 1 96 ? 3.944 -3.982 -1.567 1.00 87.19 96 LEU A C 1
ATOM 763 O O . LEU A 1 96 ? 3.338 -3.613 -0.565 1.00 87.19 96 LEU A O 1
ATOM 767 N N . TRP A 1 97 ? 4.247 -5.261 -1.777 1.00 87.81 97 TRP A N 1
ATOM 768 C CA . TRP A 1 97 ? 3.873 -6.311 -0.841 1.00 87.81 97 TRP A CA 1
ATOM 769 C C . TRP A 1 97 ? 4.538 -6.131 0.528 1.00 87.81 97 TRP A C 1
ATOM 771 O O . TRP A 1 97 ? 3.878 -6.276 1.554 1.00 87.81 97 TRP A O 1
ATOM 781 N N . GLU A 1 98 ? 5.816 -5.758 0.562 1.00 87.56 98 GLU A N 1
ATOM 782 C CA . GLU A 1 98 ? 6.538 -5.501 1.809 1.00 87.56 98 GLU A CA 1
ATOM 783 C C . GLU A 1 98 ? 5.895 -4.353 2.601 1.00 87.56 98 GLU A C 1
ATOM 785 O O . GLU A 1 98 ? 5.671 -4.481 3.806 1.00 87.56 98 GLU A O 1
ATOM 790 N N . HIS A 1 99 ? 5.488 -3.274 1.922 1.00 86.94 99 HIS A N 1
ATOM 791 C CA . HIS A 1 99 ? 4.737 -2.194 2.562 1.00 86.94 99 HIS A CA 1
ATOM 792 C C . HIS A 1 99 ? 3.386 -2.680 3.107 1.00 86.94 99 HIS A C 1
ATOM 794 O O . HIS A 1 99 ? 3.019 -2.367 4.240 1.00 86.94 99 HIS A O 1
ATOM 800 N N . LEU A 1 100 ? 2.657 -3.476 2.324 1.00 88.12 100 LEU A N 1
ATOM 801 C CA . LEU A 1 100 ? 1.372 -4.040 2.728 1.00 88.12 100 LEU A CA 1
ATOM 802 C C . LEU A 1 100 ? 1.507 -4.942 3.966 1.00 88.12 100 LEU A C 1
ATOM 804 O O . LEU A 1 100 ? 0.669 -4.881 4.864 1.00 88.12 100 LEU A O 1
ATOM 808 N N . GLU A 1 101 ? 2.546 -5.775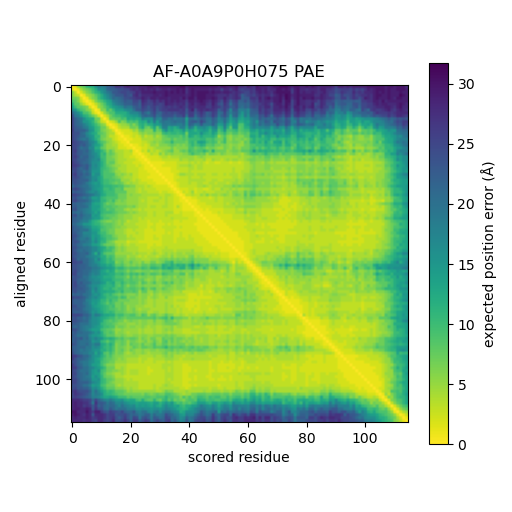 4.041 1.00 86.88 101 GLU A N 1
ATOM 809 C CA . GLU A 1 101 ? 2.827 -6.601 5.222 1.00 86.88 101 GLU A CA 1
ATOM 810 C C . GLU A 1 101 ? 3.136 -5.761 6.458 1.00 86.88 101 GLU A C 1
ATOM 812 O O . GLU A 1 101 ? 2.695 -6.100 7.555 1.00 86.88 101 GLU A O 1
ATOM 817 N N . ILE A 1 102 ? 3.889 -4.674 6.298 1.00 85.38 102 ILE A N 1
ATOM 818 C CA . ILE A 1 102 ? 4.219 -3.775 7.407 1.00 85.38 102 ILE A CA 1
ATOM 819 C C . ILE A 1 102 ? 2.962 -3.087 7.929 1.00 85.38 102 ILE A C 1
ATOM 821 O O . ILE A 1 102 ? 2.777 -3.016 9.140 1.00 85.38 102 ILE A O 1
ATOM 825 N N . LEU A 1 103 ? 2.074 -2.648 7.037 1.00 85.00 103 LEU A N 1
ATOM 826 C CA . LEU A 1 103 ? 0.786 -2.068 7.417 1.00 85.00 103 LEU A CA 1
ATOM 827 C C . LEU A 1 103 ? -0.078 -3.079 8.178 1.00 85.00 103 LEU A C 1
ATOM 829 O O . LEU A 1 103 ? -0.598 -2.753 9.240 1.00 85.00 103 LEU A O 1
ATOM 833 N N . GLN A 1 104 ? -0.159 -4.324 7.698 1.00 84.75 104 GLN A N 1
ATOM 834 C CA . GLN A 1 104 ? -0.870 -5.399 8.401 1.00 84.75 104 GLN A CA 1
ATOM 835 C C . GLN A 1 104 ? -0.280 -5.670 9.794 1.00 84.75 104 GLN A C 1
ATOM 837 O O . GLN A 1 104 ? -1.017 -5.719 10.777 1.00 84.75 104 GLN A O 1
ATOM 842 N N . LYS A 1 105 ? 1.049 -5.798 9.901 1.00 81.06 105 LYS A N 1
ATOM 843 C CA . LYS A 1 105 ? 1.743 -6.043 11.179 1.00 81.06 105 LYS A CA 1
ATOM 844 C C . LYS A 1 105 ? 1.638 -4.856 12.139 1.00 81.06 105 LYS A C 1
ATOM 846 O O . LYS A 1 105 ? 1.571 -5.051 13.349 1.00 81.06 105 LYS A O 1
ATOM 851 N N . GLY A 1 106 ? 1.614 -3.632 11.612 1.00 73.25 106 GLY A N 1
ATOM 852 C CA . GLY A 1 106 ? 1.437 -2.410 12.394 1.00 73.25 106 GLY A CA 1
ATOM 853 C C . GLY A 1 106 ? 0.085 -2.356 13.106 1.00 73.25 106 GLY A C 1
ATOM 854 O O . GLY A 1 106 ? 0.022 -1.877 14.234 1.00 73.25 106 GLY A O 1
ATOM 855 N N . VAL A 1 107 ? -0.969 -2.903 12.492 1.00 70.94 107 VAL A N 1
ATOM 856 C CA . VAL A 1 107 ? -2.308 -3.004 13.101 1.00 70.94 107 VAL A CA 1
ATOM 857 C C . VAL A 1 107 ? -2.327 -4.041 14.228 1.00 70.94 107 VAL A C 1
ATOM 859 O O . VAL A 1 107 ? -2.847 -3.755 15.306 1.00 70.94 107 VAL A O 1
ATOM 862 N N . GLU A 1 108 ? -1.699 -5.207 14.035 1.00 61.16 108 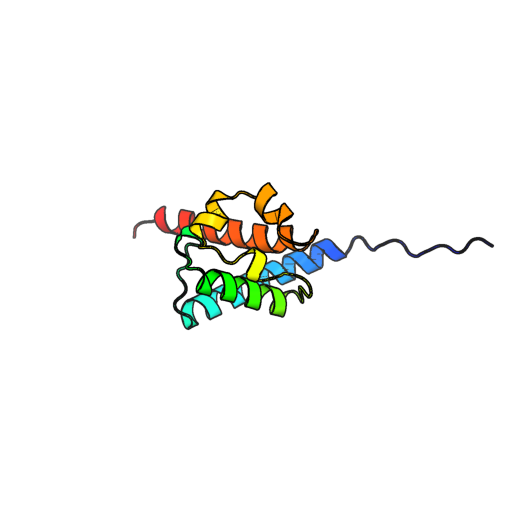GLU A N 1
ATOM 863 C CA . GLU A 1 108 ? -1.636 -6.251 15.075 1.00 61.16 108 GLU A CA 1
ATOM 864 C C . GLU A 1 108 ? -0.895 -5.796 16.343 1.00 61.16 108 GLU A C 1
ATOM 866 O O . GLU A 1 108 ? -1.235 -6.213 17.451 1.00 61.16 108 GLU A O 1
ATOM 871 N N . TYR A 1 109 ? 0.088 -4.902 16.214 1.00 56.62 109 TYR A N 1
ATOM 872 C CA . TYR A 1 109 ? 0.840 -4.404 17.368 1.00 56.62 109 TYR A CA 1
ATOM 873 C C . TYR A 1 109 ? 0.077 -3.360 18.194 1.00 56.62 109 TYR A C 1
ATOM 875 O O . TYR A 1 109 ? 0.358 -3.201 19.382 1.00 56.62 109 TYR A O 1
ATOM 883 N N . THR A 1 110 ? -0.891 -2.657 17.597 1.00 53.41 110 THR A N 1
ATOM 884 C CA . THR A 1 110 ? -1.691 -1.644 18.308 1.00 53.41 110 THR A CA 1
ATOM 885 C C . THR A 1 110 ? -2.796 -2.229 19.186 1.00 53.41 110 THR A C 1
ATOM 887 O O . THR A 1 110 ? -3.272 -1.532 20.076 1.00 53.41 110 THR A O 1
ATOM 890 N N . ASP A 1 111 ? -3.164 -3.498 18.990 1.00 50.94 111 ASP A N 1
ATOM 891 C CA . ASP A 1 111 ? -4.195 -4.179 19.792 1.00 50.94 111 ASP A CA 1
ATOM 892 C C . ASP A 1 111 ? -3.612 -4.868 21.046 1.00 50.94 111 ASP A C 1
ATOM 894 O O . ASP A 1 111 ? -4.297 -5.070 22.044 1.00 50.94 111 ASP A O 1
ATOM 898 N N . CYS A 1 112 ? -2.306 -5.171 21.047 1.00 49.66 112 CYS A N 1
ATOM 899 C CA . CYS A 1 112 ? -1.645 -5.907 22.133 1.00 49.66 112 CYS A CA 1
ATOM 900 C C . CYS A 1 112 ? -1.227 -5.052 23.351 1.00 49.66 112 CYS A C 1
ATOM 902 O O . CYS A 1 112 ? -0.607 -5.582 24.275 1.00 49.66 112 CYS A O 1
ATOM 904 N N . TYR A 1 113 ? -1.536 -3.752 23.380 1.00 42.53 113 TYR A N 1
ATOM 905 C CA . TYR A 1 113 ? -1.269 -2.887 24.536 1.00 42.53 113 TYR A CA 1
ATOM 906 C C . TYR A 1 113 ? -2.516 -2.053 24.864 1.00 42.53 113 TYR A C 1
ATOM 908 O O . TYR A 1 113 ? -2.658 -0.937 24.358 1.00 42.53 113 TYR A O 1
ATOM 916 N N . PRO A 1 114 ? -3.453 -2.569 25.682 1.00 47.28 114 PRO A N 1
ATOM 917 C CA . PRO A 1 114 ? -4.464 -1.699 26.256 1.00 47.28 114 PRO A CA 1
ATOM 918 C C . PRO A 1 114 ? -3.782 -0.725 27.246 1.00 47.28 114 PRO A C 1
ATOM 920 O O . PRO A 1 114 ? -2.751 -1.083 27.826 1.00 47.28 114 PRO A O 1
ATOM 923 N N . PRO A 1 115 ? -4.300 0.507 27.399 1.00 56.16 115 PRO A N 1
ATOM 924 C CA . PRO A 1 115 ? -3.797 1.493 28.360 1.00 56.16 115 PRO A CA 1
ATOM 925 C C . PRO A 1 115 ? -3.913 1.040 29.821 1.00 56.16 115 PRO A C 1
ATOM 927 O O . PRO A 1 115 ? -4.819 0.231 30.132 1.00 56.16 115 PRO A O 1
#